Protein AF-A0A844IBN2-F1 (afdb_monomer_lite)

Foldseek 3Di:
DDPPPPPPPLPFQVLLVQALVQLVVLQVDDFPPPDPPGPQRAAPQQSVVVNVLSVVLCVVCPNLQARWHWDADPVNHIKIKGADPVQRKIWIWIRDSDPVAWIWIWMDGDPDIDIDTNDDSVRSNVSSVVRPDNDDDD

Structure (mmCIF, N/CA/C/O backbone):
data_AF-A0A844IBN2-F1
#
_entry.id   AF-A0A844IBN2-F1
#
loop_
_atom_site.group_PDB
_atom_site.id
_atom_site.type_symbol
_atom_site.label_atom_id
_atom_site.label_alt_id
_atom_site.label_comp_id
_atom_site.label_asym_id
_atom_site.label_entity_id
_atom_site.label_seq_id
_atom_site.pdbx_PDB_ins_code
_atom_site.Cartn_x
_atom_site.Cartn_y
_atom_site.Cartn_z
_atom_site.occupancy
_atom_site.B_iso_or_equiv
_atom_site.auth_seq_id
_atom_site.auth_comp_id
_atom_site.auth_asym_id
_atom_site.auth_atom_id
_atom_site.pdbx_PDB_model_num
ATOM 1 N N . MET A 1 1 ? -5.456 45.562 3.716 1.00 38.81 1 MET A N 1
ATOM 2 C CA . MET A 1 1 ? -5.813 44.454 4.624 1.00 38.81 1 MET A CA 1
ATOM 3 C C . MET A 1 1 ? -5.183 43.211 4.020 1.00 38.81 1 MET A C 1
ATOM 5 O O . MET A 1 1 ? -5.652 42.753 2.989 1.00 38.81 1 MET A O 1
ATOM 9 N N . VAL A 1 2 ? -4.017 42.802 4.520 1.00 38.44 2 VAL A N 1
ATOM 10 C CA . VAL A 1 2 ? -3.266 41.671 3.958 1.00 38.44 2 VAL A CA 1
ATOM 11 C C . VAL A 1 2 ? -3.759 40.437 4.695 1.00 38.44 2 VAL A C 1
ATOM 13 O O . VAL A 1 2 ? -3.659 40.385 5.919 1.00 38.44 2 VAL A O 1
ATOM 16 N N . ALA A 1 3 ? -4.380 39.500 3.983 1.00 40.94 3 ALA A N 1
ATOM 17 C CA . ALA A 1 3 ? -4.759 38.229 4.573 1.00 40.94 3 ALA A CA 1
ATOM 18 C C . ALA A 1 3 ? -3.467 37.484 4.929 1.00 40.94 3 ALA A C 1
ATOM 20 O O . ALA A 1 3 ? -2.757 37.004 4.046 1.00 40.94 3 ALA A O 1
ATOM 21 N N . ASN A 1 4 ? -3.146 37.436 6.222 1.00 39.56 4 ASN A N 1
ATOM 22 C CA . ASN A 1 4 ? -2.160 36.511 6.754 1.00 39.56 4 ASN A CA 1
ATOM 23 C C . ASN A 1 4 ? -2.723 35.103 6.561 1.00 39.56 4 ASN A C 1
ATOM 25 O O . ASN A 1 4 ? -3.490 34.609 7.383 1.00 39.56 4 ASN A O 1
ATOM 29 N N . PHE A 1 5 ? -2.363 34.469 5.449 1.00 41.38 5 PHE A N 1
ATOM 30 C CA . PHE A 1 5 ? -2.434 33.024 5.349 1.00 41.38 5 PHE A CA 1
ATOM 31 C C . PHE A 1 5 ? -1.366 32.476 6.289 1.00 41.38 5 PHE A C 1
ATOM 33 O O . PHE A 1 5 ? -0.191 32.377 5.936 1.00 41.38 5 PHE A O 1
ATOM 40 N N . GLU A 1 6 ? -1.771 32.154 7.515 1.00 43.28 6 GLU A N 1
ATOM 41 C CA . GLU A 1 6 ? -1.034 31.189 8.312 1.00 43.28 6 GLU A CA 1
ATOM 42 C C . GLU A 1 6 ? -1.001 29.899 7.497 1.00 43.28 6 GLU A C 1
ATOM 44 O O . GLU A 1 6 ? -1.976 29.147 7.438 1.00 43.28 6 GLU A O 1
ATOM 49 N N . ILE A 1 7 ? 0.129 29.653 6.833 1.00 44.25 7 ILE A N 1
ATOM 50 C CA . ILE A 1 7 ? 0.504 28.312 6.412 1.00 44.25 7 ILE A CA 1
ATOM 51 C C . ILE A 1 7 ? 0.682 27.555 7.722 1.00 44.25 7 ILE A C 1
ATOM 53 O O . ILE A 1 7 ? 1.767 27.493 8.303 1.00 44.25 7 ILE A O 1
ATOM 57 N N . THR A 1 8 ? -0.424 27.029 8.238 1.00 43.41 8 THR A N 1
ATOM 58 C CA . THR A 1 8 ? -0.398 25.964 9.218 1.00 43.41 8 THR A CA 1
ATOM 59 C C . THR A 1 8 ? 0.512 24.926 8.589 1.00 43.41 8 THR A C 1
ATOM 61 O O . THR A 1 8 ? 0.200 24.390 7.527 1.00 43.41 8 THR A O 1
ATOM 64 N N . LYS A 1 9 ? 1.689 24.699 9.185 1.00 46.16 9 LYS A N 1
ATOM 65 C CA . LYS A 1 9 ? 2.464 23.485 8.937 1.00 46.16 9 LYS A CA 1
ATOM 66 C C . LYS A 1 9 ? 1.470 22.348 9.123 1.00 46.16 9 LYS A C 1
ATOM 68 O O . LYS A 1 9 ? 1.172 21.994 10.264 1.00 46.16 9 LYS A O 1
ATOM 73 N N . LEU A 1 10 ? 0.890 21.849 8.033 1.00 53.94 10 LEU A N 1
ATOM 74 C CA . LEU A 1 10 ? 0.048 20.668 8.063 1.00 53.94 10 LEU A CA 1
ATOM 75 C C . LEU A 1 10 ? 0.941 19.607 8.685 1.00 53.94 10 LEU A C 1
ATOM 77 O O . LEU A 1 10 ? 1.960 19.236 8.100 1.00 53.94 10 LEU A O 1
ATOM 81 N N . LYS A 1 11 ? 0.643 19.228 9.934 1.00 73.12 11 LYS A N 1
ATOM 82 C CA . LYS A 1 11 ? 1.391 18.181 10.620 1.00 73.12 11 LYS A CA 1
ATOM 83 C C . LYS A 1 11 ? 1.309 16.972 9.712 1.00 73.12 11 LYS A C 1
ATOM 85 O O . LYS A 1 11 ? 0.214 16.475 9.462 1.00 73.12 11 LYS A O 1
ATOM 90 N N . VAL A 1 12 ? 2.444 16.564 9.159 1.00 82.50 12 VAL A N 1
ATOM 91 C CA . VAL A 1 12 ? 2.482 15.401 8.284 1.00 82.50 12 VAL A CA 1
ATOM 92 C C . VAL A 1 12 ? 1.935 14.222 9.082 1.00 82.50 12 VAL A C 1
ATOM 94 O O . VAL A 1 12 ? 2.307 14.047 10.245 1.00 82.50 12 VAL A O 1
ATOM 97 N N . ASN A 1 13 ? 1.007 13.469 8.493 1.00 93.31 13 ASN A N 1
ATOM 98 C CA . ASN A 1 13 ? 0.434 12.314 9.169 1.00 93.31 13 ASN A CA 1
ATOM 99 C C . ASN A 1 13 ? 1.579 11.330 9.528 1.00 93.31 13 ASN A C 1
ATOM 101 O O . ASN A 1 13 ? 2.341 10.938 8.638 1.00 93.31 13 ASN A O 1
ATOM 105 N N . PRO A 1 14 ? 1.728 10.925 10.803 1.00 94.94 14 PRO A N 1
ATOM 106 C CA . PRO A 1 14 ? 2.832 10.065 11.227 1.00 94.94 14 PRO A CA 1
ATOM 107 C C . PRO A 1 14 ? 2.770 8.668 10.595 1.00 94.94 14 PRO A C 1
ATOM 109 O O . PRO A 1 14 ? 3.809 8.088 10.291 1.00 94.94 14 PRO A O 1
ATOM 112 N N . ASN A 1 15 ? 1.572 8.141 10.328 1.00 96.62 15 ASN A N 1
ATOM 113 C CA . ASN A 1 15 ? 1.398 6.863 9.641 1.00 96.62 15 ASN A CA 1
ATOM 114 C C . ASN A 1 15 ? 1.931 6.923 8.211 1.00 96.62 15 ASN A C 1
ATOM 116 O O . ASN A 1 15 ? 2.597 5.984 7.779 1.00 96.62 15 ASN A O 1
ATOM 120 N N . PHE A 1 16 ? 1.680 8.022 7.493 1.00 96.44 16 PHE A N 1
ATOM 121 C CA . PHE A 1 16 ? 2.264 8.235 6.171 1.00 96.44 16 PHE A CA 1
ATOM 122 C C . PHE A 1 16 ? 3.793 8.256 6.251 1.00 96.44 16 PHE A C 1
ATOM 124 O O . PHE A 1 16 ? 4.438 7.520 5.512 1.00 96.44 16 PHE A O 1
ATOM 131 N N . GLN A 1 17 ? 4.375 9.015 7.188 1.00 96.12 17 GLN A N 1
ATOM 132 C CA . GLN A 1 17 ? 5.835 9.068 7.355 1.00 96.12 17 GLN A CA 1
ATOM 133 C C . GLN A 1 17 ? 6.442 7.688 7.613 1.00 96.12 17 GLN A C 1
ATOM 135 O O . GLN A 1 17 ? 7.439 7.333 6.992 1.00 96.12 17 GLN A O 1
ATOM 140 N N . ILE A 1 18 ? 5.834 6.901 8.503 1.00 96.56 18 ILE A N 1
ATOM 141 C CA . ILE A 1 18 ? 6.307 5.552 8.828 1.00 96.56 18 ILE A CA 1
ATOM 142 C C . ILE A 1 18 ? 6.168 4.621 7.618 1.00 96.56 18 ILE A C 1
ATOM 144 O O . ILE A 1 18 ? 7.102 3.892 7.302 1.00 96.56 18 ILE A O 1
ATOM 148 N N . THR A 1 19 ? 5.024 4.657 6.930 1.00 97.00 19 THR A N 1
ATOM 149 C CA . THR A 1 19 ? 4.769 3.828 5.738 1.00 97.00 19 THR A CA 1
ATOM 150 C C . THR A 1 19 ? 5.770 4.152 4.631 1.00 97.00 19 THR A C 1
ATOM 152 O O . THR A 1 19 ? 6.355 3.253 4.039 1.00 97.00 19 THR A O 1
ATOM 155 N N . PHE A 1 20 ? 6.010 5.441 4.391 1.00 96.50 20 PHE A N 1
ATOM 156 C CA . PHE A 1 20 ? 6.949 5.909 3.382 1.00 96.50 20 PHE A CA 1
ATOM 157 C C . PHE A 1 20 ? 8.397 5.561 3.741 1.00 96.50 20 PHE A C 1
ATOM 159 O O . PHE A 1 20 ? 9.138 5.089 2.890 1.00 96.50 20 PHE A O 1
ATOM 166 N N . LYS A 1 21 ? 8.796 5.722 5.010 1.00 95.31 21 LYS A N 1
ATOM 167 C CA . LYS A 1 21 ? 10.131 5.325 5.477 1.00 95.31 21 LYS A CA 1
ATOM 168 C C . LYS A 1 21 ? 10.386 3.836 5.239 1.00 95.31 21 LYS A C 1
ATOM 170 O O . LYS A 1 21 ? 11.421 3.489 4.693 1.00 95.31 21 LYS A O 1
ATOM 175 N N . ARG A 1 22 ? 9.425 2.975 5.584 1.00 94.00 22 ARG A N 1
ATOM 176 C CA . ARG A 1 22 ? 9.527 1.520 5.371 1.00 94.00 22 ARG A CA 1
ATOM 177 C C . ARG A 1 22 ? 9.667 1.138 3.903 1.00 94.00 22 ARG A C 1
ATOM 179 O O . ARG A 1 22 ? 10.344 0.165 3.596 1.00 94.00 22 ARG A O 1
ATOM 186 N N . LEU A 1 23 ? 9.039 1.891 3.000 1.00 94.94 23 LEU A N 1
ATOM 187 C CA . LEU A 1 23 ? 9.240 1.701 1.566 1.00 94.94 23 LEU A CA 1
ATOM 188 C C . LEU A 1 23 ? 10.692 1.992 1.173 1.00 94.94 23 LEU A C 1
ATOM 190 O O . LEU A 1 23 ? 11.272 1.221 0.419 1.00 94.94 23 LEU A O 1
ATOM 194 N N . LEU A 1 24 ? 11.277 3.075 1.691 1.00 93.25 24 LEU A N 1
ATOM 195 C CA . LEU A 1 24 ? 12.671 3.425 1.407 1.00 93.25 24 LEU A CA 1
ATOM 196 C C . LEU A 1 24 ? 13.652 2.415 2.013 1.00 93.25 24 LEU A C 1
ATOM 198 O O . LEU A 1 24 ? 14.613 2.048 1.351 1.00 93.25 24 LEU A O 1
ATOM 202 N N . GLU A 1 25 ? 13.370 1.894 3.209 1.00 91.19 25 GLU A N 1
ATOM 203 C CA . GLU A 1 25 ? 14.182 0.845 3.849 1.00 91.19 25 GLU A CA 1
ATOM 204 C C . GLU A 1 25 ? 14.321 -0.412 2.962 1.00 91.19 25 GLU A C 1
ATOM 206 O O . GLU A 1 25 ? 15.357 -1.065 2.998 1.00 91.19 25 GLU A O 1
ATOM 211 N N . LEU A 1 26 ? 13.338 -0.727 2.100 1.00 88.56 26 LEU A N 1
ATOM 212 C CA . LEU A 1 26 ? 13.450 -1.838 1.136 1.00 88.56 26 LEU A CA 1
ATOM 213 C C . LEU A 1 26 ? 14.504 -1.603 0.048 1.00 88.56 26 LEU A C 1
ATOM 215 O O . LEU A 1 26 ? 14.942 -2.558 -0.582 1.00 88.56 26 LEU A O 1
ATOM 219 N N . THR A 1 27 ? 14.869 -0.348 -0.206 1.00 84.62 27 THR A N 1
ATOM 220 C CA . THR A 1 27 ? 15.891 0.030 -1.197 1.00 84.62 27 THR A CA 1
ATOM 221 C C . THR A 1 27 ? 17.299 0.068 -0.604 1.00 84.62 27 THR A C 1
ATOM 223 O O . THR A 1 27 ? 18.271 0.155 -1.345 1.00 84.62 27 THR A O 1
ATOM 226 N N . GLU A 1 28 ? 17.402 0.002 0.725 1.00 80.69 28 GLU A N 1
ATOM 227 C CA . GLU A 1 28 ? 18.658 0.040 1.481 1.00 80.69 28 GLU A CA 1
ATOM 228 C C . GLU A 1 28 ? 19.146 -1.365 1.875 1.00 80.69 28 GLU A C 1
ATOM 230 O O . GLU A 1 28 ? 20.179 -1.488 2.530 1.00 80.69 28 GLU A O 1
ATOM 235 N N . LEU A 1 29 ? 18.414 -2.423 1.500 1.00 69.50 29 LEU A N 1
ATOM 236 C CA . LEU A 1 29 ? 18.838 -3.803 1.725 1.00 69.50 29 LEU A CA 1
ATOM 237 C C . LEU A 1 29 ? 20.062 -4.095 0.847 1.00 69.50 29 LEU A C 1
ATOM 239 O O . LEU A 1 29 ? 19.966 -4.184 -0.376 1.00 69.50 29 LEU A O 1
ATOM 243 N N . GLU A 1 30 ? 21.232 -4.209 1.472 1.00 59.75 30 GLU A N 1
ATOM 244 C CA . GLU A 1 30 ? 22.415 -4.722 0.790 1.00 59.75 30 GLU A CA 1
ATOM 245 C C . GLU A 1 30 ? 22.185 -6.212 0.485 1.00 59.75 30 GLU A C 1
ATOM 247 O O . GLU A 1 30 ? 21.690 -6.936 1.351 1.00 59.75 30 GLU A O 1
ATOM 252 N N . PRO A 1 31 ? 22.487 -6.688 -0.736 1.00 57.00 31 PRO A N 1
ATOM 253 C CA . PRO A 1 31 ? 22.440 -8.115 -1.011 1.00 57.00 31 PRO A CA 1
ATOM 254 C C . PRO A 1 31 ? 23.472 -8.806 -0.118 1.00 57.00 31 PRO A C 1
ATOM 256 O O . PRO A 1 31 ? 24.660 -8.481 -0.194 1.00 57.00 31 PRO A O 1
ATOM 259 N N . ASP A 1 32 ? 23.027 -9.742 0.722 1.00 54.09 32 ASP A N 1
ATOM 260 C CA . ASP A 1 32 ? 23.937 -10.609 1.465 1.00 54.09 32 ASP A CA 1
ATOM 261 C C . ASP A 1 32 ? 24.749 -11.405 0.432 1.00 54.09 32 ASP A C 1
ATOM 263 O O . ASP A 1 32 ? 24.232 -12.276 -0.260 1.00 54.09 32 ASP A O 1
ATOM 267 N N . LEU 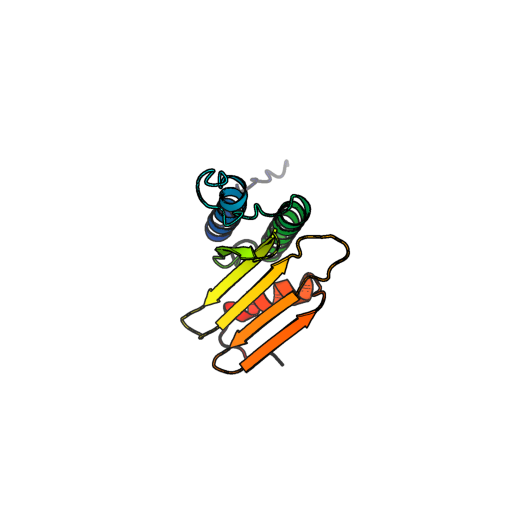A 1 33 ? 26.030 -11.053 0.279 1.00 51.88 33 LEU A N 1
ATOM 268 C CA . LEU A 1 33 ? 26.943 -11.617 -0.729 1.00 51.88 33 LEU A CA 1
ATOM 269 C C . LEU A 1 33 ? 27.259 -13.111 -0.508 1.00 51.88 33 LEU A C 1
ATOM 271 O O . LEU A 1 33 ? 27.987 -13.693 -1.312 1.00 51.88 33 LEU A O 1
ATOM 275 N N . ASP A 1 34 ? 26.742 -13.700 0.573 1.00 54.59 34 ASP A N 1
ATOM 276 C CA . ASP A 1 34 ? 27.058 -15.049 1.047 1.00 54.59 34 ASP A CA 1
ATOM 277 C C . ASP A 1 34 ? 25.906 -16.058 0.874 1.00 54.59 34 ASP A C 1
ATOM 279 O O . ASP A 1 34 ? 26.136 -17.254 1.064 1.00 54.59 34 ASP A O 1
ATOM 283 N N . ASP A 1 35 ? 24.704 -15.619 0.482 1.00 48.03 35 ASP A N 1
ATOM 284 C CA . ASP A 1 35 ? 23.578 -16.514 0.202 1.00 48.03 35 ASP A CA 1
ATOM 285 C C . ASP A 1 35 ? 23.337 -16.600 -1.315 1.00 48.03 35 ASP A C 1
ATOM 287 O O . ASP A 1 35 ? 22.995 -15.622 -1.978 1.00 48.03 35 ASP A O 1
ATOM 291 N N . ASP A 1 36 ? 23.482 -17.810 -1.871 1.00 50.28 36 ASP A N 1
ATOM 292 C CA . ASP A 1 36 ? 23.141 -18.166 -3.265 1.00 50.28 36 ASP A CA 1
ATOM 293 C C . ASP A 1 36 ? 21.643 -17.933 -3.599 1.00 50.28 36 ASP A C 1
ATOM 295 O O . ASP A 1 36 ? 21.213 -18.099 -4.745 1.00 50.28 36 ASP A O 1
ATOM 299 N N . ASP A 1 37 ? 20.841 -17.545 -2.605 1.00 52.53 37 ASP A N 1
ATOM 300 C CA . ASP A 1 37 ? 19.493 -17.025 -2.771 1.00 52.53 37 ASP A CA 1
ATOM 301 C C . ASP A 1 37 ? 19.587 -15.522 -3.067 1.00 52.53 37 ASP A C 1
ATOM 303 O O . ASP A 1 37 ? 19.637 -14.701 -2.155 1.00 52.53 37 ASP A O 1
ATOM 307 N N . GLU A 1 38 ? 19.608 -15.159 -4.355 1.00 53.25 38 GLU A N 1
ATOM 308 C CA . GLU A 1 38 ? 19.562 -13.769 -4.829 1.00 53.25 38 GLU A CA 1
ATOM 309 C C . GLU A 1 38 ? 18.465 -12.980 -4.081 1.00 53.25 38 GLU A C 1
ATOM 311 O O . GLU A 1 38 ? 17.281 -13.036 -4.431 1.00 53.25 38 GLU A O 1
ATOM 316 N N . LEU A 1 39 ? 18.849 -12.225 -3.045 1.00 54.78 39 LEU A N 1
ATOM 317 C CA . LEU A 1 39 ? 18.008 -11.216 -2.407 1.00 54.78 39 LEU A CA 1
ATOM 318 C C . LEU A 1 39 ? 17.661 -10.183 -3.483 1.00 54.78 39 LEU A C 1
ATOM 320 O O . LEU A 1 39 ? 18.428 -9.271 -3.790 1.00 54.78 39 LEU A O 1
ATOM 324 N N . LEU A 1 40 ? 16.512 -10.386 -4.128 1.00 66.50 40 LEU A N 1
ATOM 325 C CA . LEU A 1 40 ? 16.044 -9.540 -5.215 1.00 66.50 40 LEU A CA 1
ATOM 326 C C . LEU A 1 40 ? 15.746 -8.150 -4.659 1.00 66.50 40 LEU A C 1
ATOM 328 O O . LEU A 1 40 ? 14.726 -7.942 -4.021 1.00 66.50 40 LEU A O 1
ATOM 332 N N . ASN A 1 41 ? 16.591 -7.166 -4.931 1.00 81.81 41 ASN A N 1
ATOM 333 C CA . ASN A 1 41 ? 16.225 -5.780 -4.657 1.00 81.81 41 ASN A CA 1
ATOM 334 C C . ASN A 1 41 ? 14.931 -5.403 -5.402 1.00 81.81 41 ASN A C 1
ATOM 336 O O . ASN A 1 41 ? 14.674 -5.910 -6.505 1.00 81.81 41 ASN A O 1
ATOM 340 N N . PRO A 1 42 ? 14.089 -4.519 -4.834 1.00 89.81 42 PRO A N 1
ATOM 341 C CA . PRO A 1 42 ? 12.946 -4.017 -5.572 1.00 89.81 42 PRO A CA 1
ATOM 342 C C . PRO A 1 42 ? 13.441 -3.271 -6.814 1.00 89.81 42 PRO A C 1
ATOM 344 O O . PRO A 1 42 ? 14.402 -2.508 -6.759 1.00 89.81 42 PRO A O 1
ATOM 347 N N . SER A 1 43 ? 12.772 -3.469 -7.947 1.00 91.94 43 SER A N 1
ATOM 348 C CA . SER A 1 43 ? 13.098 -2.715 -9.162 1.00 91.94 43 SER A CA 1
ATOM 349 C C . SER A 1 43 ? 12.863 -1.212 -8.984 1.00 91.94 43 SER A C 1
ATOM 351 O O . SER A 1 43 ? 11.885 -0.800 -8.352 1.00 91.94 43 SER A O 1
ATOM 353 N N . ASP A 1 44 ? 13.675 -0.392 -9.657 1.00 92.19 44 ASP A N 1
ATOM 354 C CA . ASP A 1 44 ? 13.498 1.068 -9.717 1.00 92.19 44 ASP A CA 1
ATOM 355 C C . ASP A 1 44 ? 12.080 1.467 -10.146 1.00 92.19 44 ASP A C 1
ATOM 357 O O . ASP A 1 44 ? 11.506 2.441 -9.649 1.00 92.19 44 ASP A O 1
ATOM 361 N N . TYR A 1 45 ? 11.493 0.688 -11.061 1.00 94.50 45 TYR A N 1
ATOM 362 C CA . TYR A 1 45 ? 10.117 0.867 -11.506 1.00 94.50 45 TYR A CA 1
ATOM 363 C C . TYR A 1 45 ? 9.123 0.674 -10.353 1.00 94.50 45 TYR A C 1
ATOM 365 O O . TYR A 1 45 ? 8.309 1.563 -10.093 1.00 94.50 45 TYR A O 1
ATOM 373 N N . ALA A 1 46 ? 9.206 -0.448 -9.630 1.00 95.69 46 ALA A N 1
ATOM 374 C CA . ALA A 1 46 ? 8.305 -0.732 -8.518 1.00 95.69 46 ALA A CA 1
ATOM 375 C C . ALA A 1 46 ? 8.437 0.304 -7.392 1.00 95.69 46 ALA A C 1
ATOM 377 O O . ALA A 1 46 ? 7.424 0.736 -6.837 1.00 95.69 46 ALA A O 1
ATOM 378 N N . VAL A 1 47 ? 9.663 0.745 -7.089 1.00 96.00 47 VAL A N 1
ATOM 379 C CA . VAL A 1 47 ? 9.930 1.813 -6.113 1.00 96.00 47 VAL A CA 1
ATOM 380 C C . VAL A 1 47 ? 9.270 3.119 -6.553 1.00 96.00 47 VAL A C 1
ATOM 382 O O . VAL A 1 47 ? 8.494 3.700 -5.794 1.00 96.00 47 VAL A O 1
ATOM 385 N N . SER A 1 48 ? 9.520 3.553 -7.791 1.00 96.75 48 SER A N 1
ATOM 386 C CA . SER A 1 48 ? 9.001 4.819 -8.324 1.00 96.75 48 SER A CA 1
ATOM 387 C C . SER A 1 48 ? 7.472 4.864 -8.312 1.00 96.75 48 SER A C 1
ATOM 389 O O . SER A 1 48 ? 6.885 5.831 -7.825 1.00 96.75 48 SER A O 1
ATOM 391 N N . VAL A 1 49 ? 6.821 3.788 -8.766 1.00 97.44 49 VAL A N 1
ATOM 392 C CA . VAL A 1 49 ? 5.354 3.675 -8.752 1.00 97.44 49 VAL A CA 1
ATOM 393 C C . VAL A 1 49 ? 4.809 3.639 -7.323 1.00 97.44 49 VAL A C 1
ATOM 395 O O . VAL A 1 49 ? 3.788 4.261 -7.036 1.00 97.44 49 VAL A O 1
ATOM 398 N N . SER A 1 50 ? 5.491 2.953 -6.402 1.00 97.94 50 SER A N 1
ATOM 399 C CA . SER A 1 50 ? 5.075 2.899 -4.994 1.00 97.94 50 SER A CA 1
ATOM 400 C C . SER A 1 50 ? 5.155 4.270 -4.320 1.00 97.94 50 SER A C 1
ATOM 402 O O . SER A 1 50 ? 4.239 4.644 -3.589 1.00 97.94 50 SER A O 1
ATOM 404 N N . ILE A 1 51 ? 6.216 5.038 -4.589 1.00 98.12 51 ILE A N 1
ATOM 405 C CA . ILE A 1 51 ? 6.379 6.412 -4.094 1.00 98.12 51 ILE A CA 1
ATOM 406 C C . ILE A 1 51 ? 5.243 7.294 -4.611 1.00 98.12 51 ILE A C 1
ATOM 408 O O . ILE A 1 51 ? 4.562 7.940 -3.812 1.00 98.12 51 ILE A O 1
ATOM 412 N N . GLU A 1 52 ? 5.013 7.291 -5.927 1.00 98.00 52 GLU A N 1
ATOM 413 C CA . GLU A 1 52 ? 3.960 8.090 -6.554 1.00 98.00 52 GLU A CA 1
ATOM 414 C C . GLU A 1 52 ? 2.586 7.764 -5.955 1.00 98.00 52 GLU A C 1
ATOM 416 O O . GLU A 1 52 ? 1.862 8.665 -5.522 1.00 98.00 52 GLU A O 1
ATOM 421 N N . LEU A 1 53 ? 2.260 6.474 -5.849 1.00 98.00 53 LEU A N 1
ATOM 422 C CA . LEU A 1 53 ? 0.995 6.007 -5.300 1.00 98.00 53 LEU A CA 1
ATOM 423 C C . LEU A 1 53 ? 0.806 6.436 -3.839 1.00 98.00 53 LEU A C 1
ATOM 425 O O . LEU A 1 53 ? -0.243 6.978 -3.491 1.00 98.00 53 LEU A O 1
ATOM 429 N N . LEU A 1 54 ? 1.809 6.243 -2.975 1.00 97.88 54 LEU A N 1
ATOM 430 C CA . LEU A 1 54 ? 1.726 6.666 -1.573 1.00 97.88 54 LEU A CA 1
ATOM 431 C C . LEU A 1 54 ? 1.549 8.183 -1.446 1.00 97.88 54 LEU A C 1
ATOM 433 O O . LEU A 1 54 ? 0.763 8.636 -0.612 1.00 97.88 54 LEU A O 1
ATOM 437 N N . THR A 1 55 ? 2.239 8.975 -2.272 1.00 97.44 55 THR A N 1
ATOM 438 C CA . THR A 1 55 ? 2.085 10.434 -2.293 1.00 97.44 55 THR A CA 1
ATOM 439 C C . THR A 1 55 ? 0.676 10.844 -2.721 1.00 97.44 55 THR A C 1
ATOM 441 O O . THR A 1 55 ? 0.065 11.672 -2.043 1.00 97.44 55 THR A O 1
ATOM 444 N N . GLN A 1 56 ? 0.132 10.254 -3.788 1.00 97.75 56 GLN A N 1
ATOM 445 C CA . GLN A 1 56 ? -1.225 10.542 -4.265 1.00 97.75 56 GLN A CA 1
ATOM 446 C C . GLN A 1 56 ? -2.289 10.152 -3.227 1.00 97.75 56 GLN A C 1
ATOM 448 O O . GLN A 1 56 ? -3.188 10.937 -2.922 1.00 97.75 56 GLN A O 1
ATOM 453 N N . LEU A 1 57 ? -2.156 8.975 -2.609 1.00 97.06 57 LEU A N 1
ATOM 454 C CA . LEU A 1 57 ? -3.061 8.527 -1.547 1.00 97.06 57 LEU A CA 1
ATOM 455 C C . LEU A 1 57 ? -2.984 9.427 -0.313 1.00 97.06 57 LEU A C 1
ATOM 457 O O . LEU A 1 57 ? -4.013 9.737 0.285 1.00 97.06 57 LEU A O 1
ATOM 461 N N . TYR A 1 58 ? -1.790 9.886 0.065 1.00 96.25 58 TYR A N 1
ATOM 462 C CA . TYR A 1 58 ? -1.634 10.826 1.171 1.00 96.25 58 TYR A CA 1
ATOM 463 C C . TYR A 1 58 ? -2.246 12.195 0.870 1.00 96.25 58 TYR A C 1
ATOM 465 O O . TYR A 1 58 ? -2.907 12.761 1.739 1.00 96.25 58 TYR A O 1
ATOM 473 N N . GLN A 1 59 ? -2.098 12.707 -0.353 1.00 95.75 59 GLN A N 1
ATOM 474 C CA . GLN A 1 59 ? -2.768 13.940 -0.775 1.00 95.75 59 GLN A CA 1
ATOM 475 C C . GLN A 1 59 ? -4.297 13.821 -0.680 1.00 95.75 59 GLN A C 1
ATOM 477 O O . GLN A 1 59 ? -4.952 14.775 -0.264 1.00 95.75 59 GLN A O 1
ATOM 482 N N . ALA A 1 60 ? -4.857 12.652 -1.007 1.00 94.81 60 ALA A N 1
ATOM 483 C CA . ALA A 1 60 ? -6.297 12.406 -0.957 1.00 94.81 60 ALA A CA 1
ATOM 484 C C . ALA A 1 60 ? -6.836 12.128 0.464 1.00 94.81 60 ALA A C 1
ATOM 486 O O . ALA A 1 60 ? -7.923 12.586 0.815 1.00 94.81 60 ALA A O 1
ATOM 487 N N . LEU A 1 61 ? -6.107 11.370 1.291 1.00 94.44 61 LEU A N 1
ATOM 488 C CA . LEU A 1 61 ? -6.550 10.948 2.632 1.00 94.44 61 LEU A CA 1
ATOM 489 C C . LEU A 1 61 ? -6.149 11.933 3.740 1.00 94.44 61 LEU A C 1
ATOM 491 O O . LEU A 1 61 ? -6.816 12.019 4.775 1.00 94.44 61 LEU A O 1
ATOM 495 N N . GLY A 1 62 ? -5.043 12.655 3.566 1.00 94.00 62 GLY A N 1
ATOM 496 C CA . GLY A 1 62 ? -4.491 13.576 4.554 1.00 94.00 62 GLY A CA 1
ATOM 497 C C . GLY A 1 62 ? -4.295 12.922 5.924 1.00 94.00 62 GLY A C 1
ATOM 498 O O . GLY A 1 62 ? -3.558 11.949 6.083 1.00 94.00 62 GLY A O 1
ATOM 499 N N . GLN A 1 63 ? -4.971 13.453 6.946 1.00 93.94 63 GLN A N 1
ATOM 500 C CA . GLN A 1 63 ? -4.879 12.929 8.315 1.00 93.94 63 GLN A CA 1
ATOM 501 C C . GLN A 1 63 ? -5.545 11.560 8.504 1.00 93.94 63 GLN A C 1
ATOM 503 O O . GLN A 1 63 ? -5.266 10.905 9.503 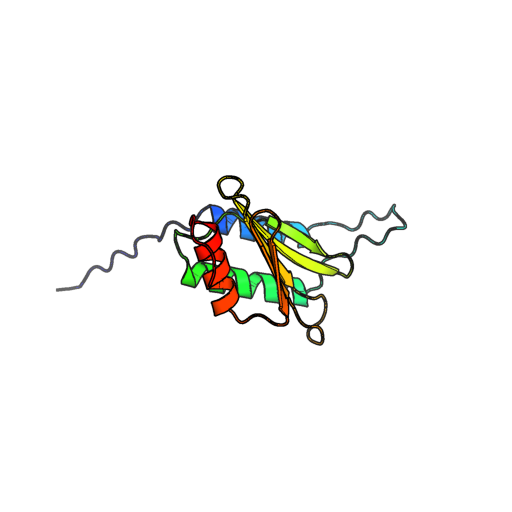1.00 93.94 63 GLN A O 1
ATOM 508 N N . LEU A 1 64 ? -6.370 11.103 7.560 1.00 93.12 64 LEU A N 1
ATOM 509 C CA . LEU A 1 64 ? -7.007 9.784 7.612 1.00 93.12 64 LEU A CA 1
ATOM 510 C C . LEU A 1 64 ? -6.113 8.664 7.068 1.00 93.12 64 LEU A C 1
ATOM 512 O O . LEU A 1 64 ? -6.540 7.514 7.045 1.00 93.12 64 LEU A O 1
ATOM 516 N N . PHE A 1 65 ? -4.888 8.974 6.630 1.00 95.56 65 PHE A N 1
ATOM 517 C CA . PHE A 1 65 ? -3.985 7.974 6.072 1.00 95.56 65 PHE A CA 1
ATOM 518 C C . PHE A 1 65 ? -3.691 6.853 7.099 1.00 95.56 65 PHE A C 1
ATOM 520 O O . PHE A 1 65 ? -3.170 7.137 8.191 1.00 95.56 65 PHE A O 1
ATOM 527 N N . PRO A 1 66 ? -4.019 5.583 6.785 1.00 95.75 66 PRO A N 1
ATOM 528 C CA . PRO A 1 66 ? -3.801 4.466 7.696 1.00 95.75 66 PRO A CA 1
ATOM 529 C C . PRO A 1 66 ? -2.331 4.037 7.715 1.00 95.75 66 PRO A C 1
ATOM 531 O O . PRO A 1 66 ? -1.598 4.204 6.741 1.00 95.75 66 PRO A O 1
ATOM 534 N N . LEU A 1 67 ? -1.891 3.454 8.832 1.00 96.44 67 LEU A N 1
ATOM 535 C CA . LEU A 1 67 ? -0.552 2.873 8.929 1.00 96.44 67 LEU A CA 1
ATOM 536 C C . LEU A 1 67 ? -0.432 1.669 7.999 1.00 96.44 67 LEU A C 1
ATOM 538 O O . LEU A 1 67 ? -1.186 0.706 8.130 1.00 96.44 67 LEU A O 1
ATOM 542 N N . GLY A 1 68 ? 0.528 1.746 7.083 1.00 96.44 68 GLY A N 1
ATOM 543 C CA . GLY A 1 68 ? 0.873 0.685 6.158 1.00 96.44 68 GLY A CA 1
ATOM 544 C C . GLY A 1 68 ? 2.268 0.121 6.400 1.00 96.44 68 GLY A C 1
ATOM 545 O O . GLY A 1 68 ? 3.070 0.606 7.211 1.00 96.44 68 GLY A O 1
ATOM 546 N N . PHE A 1 69 ? 2.542 -0.939 5.661 1.00 95.06 69 PHE A N 1
ATOM 547 C CA . PHE A 1 69 ? 3.805 -1.652 5.616 1.00 95.06 69 PHE A CA 1
ATOM 548 C C . PHE A 1 69 ? 4.135 -1.949 4.159 1.00 95.06 69 PHE A C 1
ATOM 550 O O . PHE A 1 69 ? 3.246 -1.996 3.309 1.00 95.06 69 PHE A O 1
ATOM 557 N N . SER A 1 70 ? 5.408 -2.171 3.881 1.00 94.75 70 SER A N 1
ATOM 558 C CA . SER A 1 70 ? 5.887 -2.564 2.565 1.00 94.75 70 SER A CA 1
ATOM 559 C C . SER A 1 70 ? 6.778 -3.785 2.702 1.00 94.75 70 SER A C 1
ATOM 561 O O . SER A 1 70 ? 7.513 -3.908 3.682 1.00 94.75 70 SER A O 1
ATOM 563 N N . ASN A 1 71 ? 6.715 -4.689 1.732 1.00 92.69 71 ASN A N 1
ATOM 564 C CA . ASN A 1 71 ? 7.706 -5.747 1.589 1.00 92.69 71 ASN A CA 1
ATOM 565 C C . ASN A 1 71 ? 8.027 -6.006 0.119 1.00 92.69 71 ASN A C 1
ATOM 567 O O . ASN A 1 71 ? 7.288 -5.605 -0.785 1.00 92.69 71 ASN A O 1
ATOM 571 N N . LEU A 1 72 ? 9.150 -6.680 -0.086 1.00 91.44 72 LEU A N 1
ATOM 572 C CA . LEU A 1 72 ? 9.565 -7.173 -1.381 1.00 91.44 72 LEU A CA 1
ATOM 573 C C . LEU A 1 72 ? 8.622 -8.291 -1.848 1.00 91.44 72 LEU A C 1
ATOM 575 O O . LEU A 1 72 ? 8.332 -9.236 -1.112 1.00 91.44 72 LEU A O 1
ATOM 579 N N . GLU A 1 73 ? 8.149 -8.196 -3.087 1.00 87.69 73 GLU A N 1
ATOM 580 C CA . GLU A 1 73 ? 7.514 -9.321 -3.764 1.00 87.69 73 GLU A CA 1
ATOM 581 C C . GLU A 1 73 ? 8.580 -10.204 -4.413 1.00 87.69 73 GLU A C 1
ATOM 583 O O . GLU A 1 73 ? 9.580 -9.706 -4.921 1.00 87.69 73 GLU A O 1
ATOM 588 N N . SER A 1 74 ? 8.340 -11.516 -4.437 1.00 78.50 74 SER A N 1
ATOM 589 C CA . SER A 1 74 ? 9.304 -12.556 -4.829 1.00 78.50 74 SER A CA 1
ATOM 590 C C . SER A 1 74 ? 9.943 -12.413 -6.216 1.00 78.50 74 SER A C 1
ATOM 592 O O . SER A 1 74 ? 10.799 -13.214 -6.562 1.00 78.50 74 SER A O 1
ATOM 594 N N . ARG A 1 75 ? 9.503 -11.471 -7.055 1.00 82.69 75 ARG A N 1
ATOM 595 C CA . ARG A 1 75 ? 10.065 -11.209 -8.386 1.00 82.69 75 ARG A CA 1
ATOM 596 C C . ARG A 1 75 ? 10.651 -9.799 -8.517 1.00 82.69 75 ARG A C 1
ATOM 598 O O . ARG A 1 75 ? 10.755 -9.316 -9.637 1.00 82.69 75 ARG A O 1
ATOM 605 N N . GLY A 1 76 ? 10.968 -9.113 -7.416 1.00 85.56 76 GLY A N 1
ATOM 606 C CA . GLY A 1 76 ? 11.481 -7.732 -7.437 1.00 85.56 76 GLY A CA 1
ATOM 607 C C . GLY A 1 76 ? 10.389 -6.652 -7.505 1.00 85.56 76 GLY A C 1
ATOM 608 O O . GLY A 1 76 ? 10.667 -5.487 -7.805 1.00 85.56 76 GLY A O 1
ATOM 609 N N . GLY A 1 77 ? 9.127 -7.033 -7.285 1.00 93.44 77 GLY A N 1
ATOM 610 C CA . GLY A 1 77 ? 8.015 -6.097 -7.104 1.00 93.44 77 GLY A CA 1
ATOM 611 C C . GLY A 1 77 ? 7.910 -5.609 -5.657 1.00 93.44 77 GLY A C 1
ATOM 612 O O . GLY A 1 77 ? 8.714 -5.975 -4.804 1.00 93.44 77 GLY A O 1
ATOM 613 N N . ILE A 1 78 ? 6.880 -4.821 -5.354 1.00 96.06 78 ILE A N 1
ATOM 614 C CA . ILE A 1 78 ? 6.616 -4.326 -3.995 1.00 96.06 78 ILE A CA 1
ATOM 615 C C . ILE A 1 78 ? 5.170 -4.631 -3.619 1.00 96.06 78 ILE A C 1
ATOM 617 O O . ILE A 1 78 ? 4.256 -4.370 -4.400 1.00 96.06 78 ILE A O 1
ATOM 621 N N . ASN A 1 79 ? 4.942 -5.144 -2.410 1.00 97.19 79 ASN A N 1
ATOM 622 C CA . ASN A 1 79 ? 3.609 -5.132 -1.816 1.00 97.19 79 ASN A CA 1
ATOM 623 C C . ASN A 1 79 ? 3.501 -3.976 -0.826 1.00 97.19 79 ASN A C 1
ATOM 625 O O . ASN A 1 79 ? 4.317 -3.869 0.085 1.00 97.19 79 ASN A O 1
ATOM 629 N N . LEU A 1 80 ? 2.457 -3.163 -0.961 1.00 98.12 80 LEU A N 1
ATOM 630 C CA . LEU A 1 80 ? 2.022 -2.199 0.046 1.00 98.12 80 LEU A CA 1
ATOM 631 C C . LEU A 1 80 ? 0.820 -2.791 0.782 1.00 98.12 80 LEU A C 1
ATOM 633 O O . LEU A 1 80 ? -0.153 -3.188 0.145 1.00 98.12 80 LEU A O 1
ATOM 637 N N . ILE A 1 81 ? 0.890 -2.900 2.104 1.00 98.19 81 ILE A N 1
ATOM 638 C CA . ILE A 1 81 ? -0.061 -3.660 2.918 1.00 98.19 81 ILE A CA 1
ATOM 639 C C . ILE A 1 81 ? -0.591 -2.777 4.043 1.00 98.19 81 ILE A C 1
ATOM 641 O O . ILE A 1 81 ? 0.176 -2.179 4.796 1.00 98.19 81 ILE A O 1
ATOM 645 N N . TRP A 1 82 ? -1.906 -2.773 4.214 1.00 97.81 82 TRP A N 1
ATOM 646 C CA . TRP A 1 82 ? -2.594 -2.169 5.343 1.00 97.81 82 TRP A CA 1
ATOM 647 C C . TRP A 1 82 ? -3.517 -3.195 5.978 1.00 97.81 82 TRP A C 1
ATOM 649 O O . TRP A 1 82 ? -4.259 -3.892 5.290 1.00 97.81 82 TRP A O 1
ATOM 659 N N . THR A 1 83 ? -3.498 -3.273 7.303 1.00 96.50 83 THR A N 1
ATOM 660 C CA . THR A 1 83 ? -4.354 -4.187 8.059 1.00 96.50 83 THR A CA 1
ATOM 661 C C . THR A 1 83 ? -5.099 -3.431 9.143 1.00 96.50 83 THR A C 1
ATOM 663 O 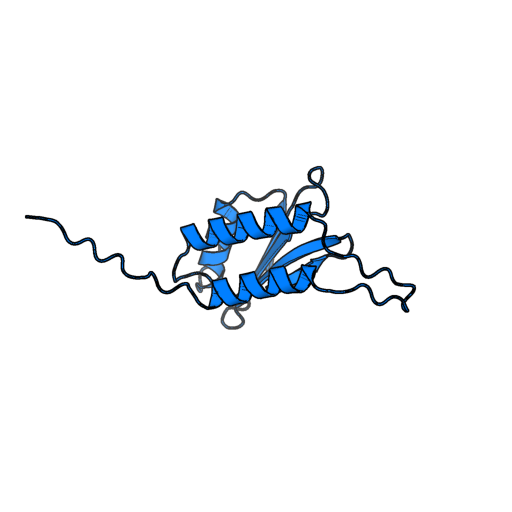O . THR A 1 83 ? -4.626 -2.428 9.679 1.00 96.50 83 THR A O 1
ATOM 666 N N . ASN A 1 84 ? -6.287 -3.920 9.475 1.00 95.06 84 ASN A N 1
ATOM 667 C CA . ASN A 1 84 ? -7.052 -3.446 10.610 1.00 95.06 84 ASN A CA 1
ATOM 668 C C . ASN A 1 84 ? -7.596 -4.641 11.385 1.00 95.06 84 ASN A C 1
ATOM 670 O O . ASN A 1 84 ? -8.638 -5.200 11.046 1.00 95.06 84 ASN A O 1
ATOM 674 N N . GLN A 1 85 ? -6.885 -5.006 12.452 1.00 91.88 85 GLN A N 1
ATOM 675 C CA . GLN A 1 85 ? -7.220 -6.154 13.298 1.00 91.88 85 GLN A CA 1
ATOM 676 C C . GLN A 1 85 ? -8.586 -6.012 13.976 1.00 91.88 85 GLN A C 1
ATOM 678 O O . GLN A 1 85 ? -9.257 -7.011 14.205 1.00 91.88 85 GLN A O 1
ATOM 683 N N . LYS A 1 86 ? -9.031 -4.781 14.269 1.00 91.81 86 LYS A N 1
ATOM 684 C CA . LYS A 1 86 ? -10.328 -4.541 14.917 1.00 91.81 86 LYS A CA 1
ATOM 685 C C . LYS A 1 86 ? -11.501 -5.019 14.058 1.00 91.81 86 LYS A C 1
ATOM 687 O O . LYS A 1 86 ? -12.506 -5.451 14.610 1.00 91.81 86 LYS A O 1
ATOM 692 N N . PHE A 1 87 ? -11.382 -4.898 12.738 1.00 91.38 87 PHE A N 1
ATOM 693 C CA . PHE A 1 87 ? -12.434 -5.262 11.786 1.00 91.38 87 PHE A CA 1
ATOM 694 C C . PHE A 1 87 ? -12.084 -6.505 10.955 1.00 91.38 87 PHE A C 1
ATOM 696 O O . PHE A 1 87 ? -12.787 -6.780 9.990 1.00 91.38 87 PHE A O 1
ATOM 703 N N . ASP A 1 88 ? -10.986 -7.191 11.294 1.00 93.44 88 ASP A N 1
ATOM 704 C CA . ASP A 1 88 ? -10.360 -8.260 10.504 1.00 93.44 88 ASP A CA 1
ATOM 705 C C . ASP A 1 88 ? -10.275 -7.951 8.997 1.00 93.44 88 ASP A C 1
ATOM 707 O O . ASP A 1 88 ? -10.715 -8.722 8.143 1.00 93.44 88 ASP A O 1
ATOM 711 N N . LYS A 1 89 ? -9.723 -6.775 8.666 1.00 95.50 89 LYS A N 1
ATOM 712 C CA . LYS A 1 89 ? -9.569 -6.315 7.279 1.00 95.50 89 LYS A CA 1
ATOM 713 C C . LYS A 1 89 ? -8.117 -6.236 6.843 1.00 95.50 89 LYS A C 1
ATOM 715 O O . LYS A 1 89 ? -7.241 -5.853 7.621 1.00 95.50 89 LYS A O 1
ATOM 720 N N . GLU A 1 90 ? -7.889 -6.499 5.564 1.00 96.81 90 GLU A N 1
ATOM 721 C CA . GLU A 1 90 ? -6.620 -6.259 4.883 1.00 96.81 90 GLU A CA 1
ATOM 722 C C . GLU A 1 90 ? -6.863 -5.589 3.531 1.00 96.81 90 GLU A C 1
ATOM 724 O O . GLU A 1 90 ? -7.809 -5.926 2.824 1.00 96.81 90 GLU A O 1
ATOM 729 N N . VAL A 1 91 ? -5.978 -4.664 3.173 1.00 97.94 91 VAL A N 1
ATOM 730 C CA . VAL A 1 91 ? -5.822 -4.119 1.826 1.00 97.94 91 VAL A CA 1
ATOM 731 C C . VAL A 1 91 ? -4.362 -4.297 1.431 1.00 97.94 91 VAL A C 1
ATOM 733 O O . VAL A 1 91 ? -3.463 -3.881 2.161 1.00 97.94 91 VAL A O 1
ATOM 736 N N . ARG A 1 92 ? -4.113 -4.906 0.275 1.00 98.06 92 ARG A N 1
ATOM 737 C CA . ARG A 1 92 ? -2.778 -5.130 -0.275 1.00 98.06 92 ARG A CA 1
ATOM 738 C C . ARG A 1 92 ? -2.730 -4.673 -1.720 1.00 98.06 92 ARG A C 1
ATOM 740 O O . ARG A 1 92 ? -3.518 -5.118 -2.545 1.00 98.06 92 ARG A O 1
ATOM 747 N N . ILE A 1 93 ? -1.755 -3.841 -2.039 1.00 98.06 93 ILE A N 1
ATOM 748 C CA . ILE A 1 93 ? -1.469 -3.413 -3.400 1.00 98.06 93 ILE A CA 1
ATOM 749 C C . ILE A 1 93 ? -0.176 -4.082 -3.823 1.00 98.06 93 ILE A C 1
ATOM 751 O O . ILE A 1 93 ? 0.850 -3.908 -3.172 1.00 98.06 93 ILE A O 1
ATOM 755 N N . LYS A 1 94 ? -0.224 -4.835 -4.915 1.00 97.56 94 LYS A N 1
ATOM 756 C CA . LYS A 1 94 ? 0.954 -5.404 -5.557 1.00 97.56 94 LYS A CA 1
ATOM 757 C C . LYS A 1 94 ? 1.377 -4.490 -6.695 1.00 97.56 94 LYS A C 1
ATOM 759 O O . LYS A 1 94 ? 0.682 -4.399 -7.709 1.00 97.56 94 LYS A O 1
ATOM 764 N N . VAL A 1 95 ? 2.519 -3.842 -6.524 1.00 97.25 95 VAL A N 1
ATOM 765 C CA . VAL A 1 95 ? 3.202 -3.073 -7.560 1.00 97.25 95 VAL A CA 1
ATOM 766 C C . VAL A 1 95 ? 4.159 -4.017 -8.294 1.00 97.25 95 VAL A C 1
ATOM 768 O O . VAL A 1 95 ? 4.983 -4.678 -7.652 1.00 97.25 95 VAL A O 1
ATOM 771 N N . PRO A 1 96 ? 4.036 -4.156 -9.623 1.00 95.69 96 PRO A N 1
ATOM 772 C CA . PRO A 1 96 ? 4.822 -5.126 -10.363 1.00 95.69 96 PRO A CA 1
ATOM 773 C C . PRO A 1 96 ? 6.267 -4.658 -10.568 1.00 95.69 96 PRO A C 1
ATOM 775 O O . PRO A 1 96 ? 6.562 -3.470 -10.520 1.00 95.69 96 PRO A O 1
ATOM 778 N N . VAL A 1 97 ? 7.155 -5.613 -10.857 1.00 94.56 97 VAL A N 1
ATOM 779 C CA . VAL A 1 97 ? 8.582 -5.377 -11.149 1.00 94.56 97 VAL A CA 1
ATOM 780 C C . VAL A 1 97 ? 8.826 -4.652 -12.485 1.00 94.56 97 VAL A C 1
ATOM 782 O O . VAL A 1 97 ? 9.844 -3.995 -12.668 1.00 94.56 97 VAL A O 1
ATOM 785 N N . LEU A 1 98 ? 7.899 -4.749 -13.443 1.00 93.69 98 LEU A N 1
ATOM 786 C CA . LEU A 1 98 ? 8.063 -4.190 -14.788 1.00 93.69 98 LEU A CA 1
ATOM 787 C C . LEU A 1 98 ? 6.811 -3.423 -15.232 1.00 93.69 98 LEU A C 1
ATOM 789 O O . LEU A 1 98 ? 5.702 -3.855 -14.912 1.00 93.69 98 LEU A O 1
ATOM 793 N N . PRO A 1 99 ? 6.960 -2.369 -16.060 1.00 92.75 99 PRO A N 1
ATOM 794 C CA . PRO A 1 99 ? 5.841 -1.567 -16.567 1.00 92.75 99 PRO A CA 1
ATOM 795 C C . PRO A 1 99 ? 4.902 -2.321 -17.511 1.00 92.75 99 PRO A C 1
ATOM 797 O O . PRO A 1 99 ? 3.784 -1.882 -17.759 1.00 92.75 99 PRO A O 1
ATOM 800 N N . THR A 1 100 ? 5.347 -3.448 -18.064 1.00 94.12 100 THR A N 1
ATOM 801 C CA . THR A 1 100 ? 4.537 -4.307 -18.938 1.00 94.12 100 THR A CA 1
ATOM 802 C C . THR A 1 100 ? 3.622 -5.255 -18.164 1.00 94.12 100 THR A C 1
ATOM 804 O O . THR A 1 100 ? 2.778 -5.915 -18.768 1.00 94.12 100 THR A O 1
ATOM 807 N N . LEU A 1 101 ? 3.783 -5.347 -16.842 1.00 93.19 101 LEU A N 1
ATOM 808 C CA . LEU A 1 101 ? 2.974 -6.188 -15.968 1.00 93.19 101 LEU A CA 1
ATOM 809 C C . LEU A 1 101 ? 1.900 -5.345 -15.274 1.00 93.19 101 LEU A C 1
ATOM 811 O O . LEU A 1 101 ? 2.124 -4.191 -14.923 1.00 93.19 101 LEU A O 1
ATOM 815 N N . ALA A 1 102 ? 0.735 -5.943 -15.034 1.00 93.44 102 ALA A N 1
ATOM 816 C CA . ALA A 1 102 ? -0.335 -5.291 -14.290 1.00 93.44 102 ALA A CA 1
ATOM 817 C C . ALA A 1 102 ? -0.105 -5.413 -12.777 1.00 93.44 102 ALA A C 1
ATOM 819 O O . ALA A 1 102 ? 0.223 -6.490 -12.270 1.00 93.44 102 ALA A O 1
ATOM 820 N N . GLY A 1 103 ? -0.320 -4.311 -12.057 1.00 95.88 103 GLY A N 1
ATOM 821 C CA . GLY A 1 103 ? -0.471 -4.341 -10.606 1.00 95.88 103 GLY A CA 1
ATOM 822 C C . GLY A 1 103 ? -1.827 -4.910 -10.195 1.00 95.88 103 GLY A C 1
ATOM 823 O O . GLY A 1 103 ? -2.715 -5.113 -11.027 1.00 95.88 103 GLY A O 1
ATOM 824 N N . SER A 1 104 ? -2.008 -5.149 -8.902 1.00 97.75 104 SER A N 1
ATOM 825 C CA . SER A 1 104 ? -3.288 -5.628 -8.376 1.00 97.75 104 SER A CA 1
ATOM 826 C C . SER A 1 104 ? -3.613 -5.031 -7.018 1.00 97.75 104 SER A C 1
ATOM 828 O O . SER A 1 104 ? -2.719 -4.772 -6.217 1.00 97.75 104 SER A O 1
ATOM 830 N N . LEU A 1 105 ? -4.901 -4.886 -6.741 1.00 98.25 105 LEU A N 1
ATOM 831 C CA . LEU A 1 105 ? -5.446 -4.562 -5.432 1.00 98.25 105 LEU A CA 1
ATOM 832 C C . LEU A 1 105 ? -6.170 -5.796 -4.904 1.00 98.25 105 LEU A C 1
ATOM 834 O O . LEU A 1 105 ? -7.116 -6.277 -5.514 1.00 98.25 105 LEU A O 1
ATOM 838 N N . TYR A 1 106 ? -5.706 -6.304 -3.776 1.00 97.69 106 TYR A N 1
ATOM 839 C CA . TYR A 1 106 ? -6.358 -7.343 -3.001 1.00 97.69 106 TYR A CA 1
ATOM 840 C C . TYR A 1 106 ? -6.969 -6.711 -1.757 1.00 97.69 106 TYR A C 1
ATOM 842 O O . TYR A 1 106 ? -6.317 -5.903 -1.092 1.00 97.69 106 TYR A O 1
ATOM 850 N N . TYR A 1 107 ? -8.183 -7.104 -1.403 1.00 95.94 107 TYR A N 1
ATOM 851 C CA . TYR A 1 107 ? -8.729 -6.812 -0.085 1.00 95.94 107 TYR A CA 1
ATOM 852 C C . TYR A 1 107 ? -9.446 -8.020 0.493 1.00 95.94 107 TYR A C 1
ATOM 854 O O . TYR A 1 107 ? -10.003 -8.842 -0.232 1.00 95.94 107 TYR A O 1
ATOM 862 N N . ARG A 1 108 ? -9.410 -8.120 1.821 1.00 95.50 108 ARG A N 1
ATOM 863 C CA . ARG A 1 108 ? -10.018 -9.200 2.599 1.00 95.50 108 ARG A CA 1
ATOM 864 C C . ARG A 1 108 ? -10.796 -8.626 3.767 1.00 95.50 108 ARG A C 1
ATOM 866 O O . ARG A 1 108 ? -10.312 -7.699 4.419 1.00 95.50 108 ARG A O 1
ATOM 873 N N . LYS A 1 109 ? -11.948 -9.222 4.060 1.00 92.75 109 LYS A N 1
ATOM 874 C CA . LYS A 1 109 ? -12.640 -9.113 5.345 1.00 92.75 109 LYS A CA 1
ATOM 875 C C . LYS A 1 109 ? -13.065 -10.509 5.778 1.00 92.75 109 LYS A C 1
ATOM 877 O O . LYS A 1 109 ? -13.709 -11.204 4.997 1.00 92.75 109 LYS A O 1
ATOM 882 N N . ASP A 1 110 ? -12.725 -10.908 6.999 1.00 89.38 110 ASP A N 1
ATOM 883 C CA . ASP A 1 110 ? -13.044 -12.247 7.501 1.00 89.38 110 ASP A CA 1
ATOM 884 C C . ASP A 1 110 ? -12.532 -13.329 6.515 1.00 89.38 110 ASP A C 1
ATOM 886 O O . ASP A 1 110 ? -11.345 -13.364 6.173 1.00 89.38 110 ASP A O 1
ATOM 890 N N . ASN A 1 111 ? -13.421 -14.175 5.992 1.00 89.25 111 ASN A N 1
ATOM 891 C CA . ASN A 1 111 ? -13.088 -15.222 5.018 1.00 89.25 111 ASN A CA 1
ATOM 892 C C . ASN A 1 111 ? -13.361 -14.823 3.558 1.00 89.25 111 ASN A C 1
ATOM 894 O O . ASN A 1 111 ? -13.181 -15.643 2.658 1.00 89.25 111 ASN A O 1
ATOM 898 N N . GLU A 1 112 ? -13.807 -13.593 3.311 1.00 92.81 112 GLU A N 1
ATOM 899 C CA . GLU A 1 112 ? -14.122 -13.094 1.975 1.00 92.81 112 GLU A CA 1
ATOM 900 C C . GLU A 1 112 ? -12.979 -12.231 1.447 1.00 92.81 112 GLU A C 1
ATOM 902 O O . GLU A 1 112 ? -12.385 -11.428 2.172 1.00 92.81 112 GLU A O 1
ATOM 907 N N . SER A 1 113 ? -12.660 -12.402 0.166 1.00 94.50 113 SER A N 1
ATOM 908 C CA . SER A 1 113 ? -11.603 -11.636 -0.484 1.00 94.50 113 SER A CA 1
ATOM 909 C C . SER A 1 113 ? -11.924 -11.351 -1.937 1.00 94.50 113 SER A C 1
ATOM 911 O O . SER A 1 113 ? -12.618 -12.128 -2.593 1.00 94.50 113 SER A O 1
ATOM 913 N N . GLU A 1 114 ? -11.362 -10.260 -2.437 1.00 95.94 114 GLU A N 1
ATOM 914 C CA . GLU A 1 114 ? -11.466 -9.865 -3.831 1.00 95.94 114 GLU A CA 1
ATOM 915 C C . GLU A 1 114 ? -10.100 -9.439 -4.365 1.00 95.94 114 GLU A C 1
ATOM 917 O O . GLU A 1 114 ? -9.233 -8.962 -3.625 1.00 95.94 114 GLU A O 1
ATOM 922 N N . LEU A 1 115 ? -9.917 -9.630 -5.670 1.00 97.12 115 LEU A N 1
ATOM 923 C CA . LEU A 1 115 ? -8.729 -9.229 -6.401 1.00 97.12 115 LEU A CA 1
ATOM 924 C C . LEU A 1 115 ? -9.136 -8.407 -7.622 1.00 97.12 115 LEU A C 1
ATOM 926 O O . LEU A 1 115 ? -9.779 -8.911 -8.542 1.00 97.12 115 LEU A O 1
ATOM 930 N N . ILE A 1 116 ? -8.682 -7.161 -7.657 1.00 97.62 116 ILE A N 1
ATOM 931 C CA . ILE A 1 116 ? -8.854 -6.245 -8.778 1.00 97.62 116 ILE A CA 1
ATOM 932 C C . ILE A 1 116 ? -7.518 -6.136 -9.509 1.00 97.62 116 ILE A C 1
ATOM 934 O O . ILE A 1 116 ? -6.516 -5.684 -8.949 1.00 97.62 116 ILE A O 1
ATOM 938 N N . ASN A 1 117 ? -7.502 -6.541 -10.776 1.00 97.12 117 ASN A N 1
ATOM 939 C CA . ASN A 1 117 ? -6.346 -6.356 -11.649 1.00 97.12 117 ASN A CA 1
ATOM 940 C C . ASN A 1 117 ? -6.333 -4.931 -12.203 1.00 97.12 117 ASN A C 1
ATOM 942 O O . ASN A 1 117 ? -7.372 -4.430 -12.626 1.00 97.12 117 ASN A O 1
ATOM 946 N N . ASN A 1 118 ? -5.151 -4.317 -12.247 1.00 95.50 118 ASN A N 1
ATOM 947 C CA . ASN A 1 118 ? -4.941 -2.947 -12.715 1.00 95.50 118 ASN A CA 1
ATOM 948 C C . ASN A 1 118 ? -5.914 -1.929 -12.070 1.00 95.50 118 ASN A C 1
ATOM 950 O O . ASN A 1 118 ? -6.705 -1.299 -12.778 1.00 95.50 118 ASN A O 1
ATOM 954 N N . PRO A 1 119 ? -5.902 -1.803 -10.729 1.00 96.75 119 PRO A N 1
ATOM 955 C CA . PRO A 1 119 ? -6.838 -0.946 -10.012 1.00 96.75 119 PRO A CA 1
ATOM 956 C C . PRO A 1 119 ? -6.617 0.531 -10.351 1.00 96.75 119 PRO A C 1
ATOM 958 O O . PRO A 1 119 ? -5.484 0.986 -10.511 1.00 96.75 119 PRO A O 1
ATOM 961 N N . SER A 1 120 ? -7.699 1.305 -10.395 1.00 96.81 120 SER A N 1
ATOM 962 C CA . SER A 1 120 ? -7.607 2.763 -10.431 1.00 96.81 120 SER A CA 1
ATOM 963 C C . SER A 1 120 ? -7.185 3.324 -9.067 1.00 96.81 120 SER A C 1
ATOM 965 O O . SER A 1 120 ? -7.381 2.692 -8.025 1.00 96.81 120 SER A O 1
ATOM 967 N N . LEU A 1 121 ? -6.658 4.553 -9.053 1.00 96.25 121 LEU A N 1
ATOM 968 C CA . LEU A 1 121 ? -6.344 5.257 -7.804 1.00 96.25 121 LEU A CA 1
ATOM 969 C C . LEU A 1 121 ? -7.578 5.394 -6.895 1.00 96.25 121 LEU A C 1
ATOM 971 O O . LEU A 1 121 ? -7.459 5.252 -5.681 1.00 96.25 121 LEU A O 1
ATOM 975 N N . ASP A 1 122 ? -8.761 5.631 -7.474 1.00 96.88 122 ASP A N 1
ATOM 976 C CA . ASP A 1 122 ? -10.009 5.739 -6.711 1.00 96.88 122 ASP A CA 1
ATOM 977 C C . ASP A 1 122 ? -10.374 4.408 -6.038 1.00 96.88 122 ASP A C 1
ATOM 979 O O . ASP A 1 122 ? -10.667 4.393 -4.848 1.00 96.88 122 ASP A O 1
ATOM 983 N N . GLN A 1 123 ? -10.242 3.270 -6.730 1.00 96.81 123 GLN A N 1
ATOM 984 C CA . GLN A 1 123 ? -10.493 1.953 -6.124 1.00 96.81 123 GLN A CA 1
ATOM 985 C C . GLN A 1 123 ? -9.573 1.688 -4.925 1.00 96.81 123 GLN A C 1
ATOM 987 O O . GLN A 1 123 ? -10.015 1.177 -3.891 1.00 96.81 123 GLN A O 1
ATOM 992 N N . VAL A 1 124 ? -8.301 2.081 -5.030 1.00 97.31 124 VAL A N 1
ATOM 993 C CA . VAL A 1 124 ? -7.353 1.991 -3.914 1.00 97.31 124 VAL A CA 1
ATOM 994 C C . VAL A 1 124 ? -7.765 2.918 -2.768 1.00 97.31 124 VAL A C 1
ATOM 996 O O . VAL A 1 124 ? -7.823 2.487 -1.615 1.00 97.31 124 VAL A O 1
ATOM 999 N N . TYR A 1 125 ? -8.085 4.175 -3.071 1.00 96.56 125 TYR A N 1
ATOM 1000 C CA . TYR A 1 125 ? -8.524 5.161 -2.087 1.00 96.56 125 TYR A CA 1
ATOM 1001 C C . TYR A 1 125 ? -9.771 4.697 -1.320 1.00 96.56 125 TYR A C 1
ATOM 1003 O O . TYR A 1 125 ? -9.766 4.696 -0.086 1.00 96.56 125 TYR A O 1
ATOM 1011 N N . GLN A 1 126 ? -10.808 4.238 -2.028 1.00 95.81 126 GLN A N 1
ATOM 1012 C CA . GLN A 1 126 ? -12.038 3.730 -1.415 1.00 95.81 126 GLN A CA 1
ATOM 1013 C C . GLN A 1 126 ? -11.762 2.511 -0.531 1.00 95.81 126 GLN A C 1
ATOM 1015 O O . GLN A 1 126 ? -12.318 2.405 0.563 1.00 95.81 126 GLN A O 1
ATOM 1020 N N . SER A 1 127 ? -10.852 1.627 -0.949 1.00 96.06 127 SER A N 1
ATOM 1021 C CA . SER A 1 127 ? -10.453 0.461 -0.153 1.00 96.06 127 SER A CA 1
ATOM 1022 C C . SER A 1 127 ? -9.758 0.866 1.150 1.00 96.06 127 SER A C 1
ATOM 1024 O O . SER A 1 127 ? -10.046 0.305 2.208 1.00 96.06 127 SER A O 1
ATOM 1026 N N . LEU A 1 128 ? -8.890 1.883 1.117 1.00 96.12 128 LEU A N 1
ATOM 1027 C CA . LEU A 1 128 ? -8.242 2.402 2.325 1.00 96.12 128 LEU A CA 1
ATOM 1028 C C . LEU A 1 128 ? -9.210 3.147 3.249 1.00 96.12 128 LEU A C 1
ATOM 1030 O O . LEU A 1 128 ? -9.101 3.012 4.467 1.00 96.12 128 LEU A O 1
ATOM 1034 N N . LEU A 1 129 ? -10.188 3.881 2.711 1.00 94.50 129 LEU A N 1
ATOM 1035 C CA . LEU A 1 129 ? -11.269 4.437 3.532 1.00 94.50 129 LEU A CA 1
ATOM 1036 C C . LEU A 1 129 ? -12.083 3.325 4.196 1.00 94.50 129 LEU A C 1
ATOM 1038 O O . LEU A 1 129 ? -12.357 3.371 5.397 1.00 94.50 129 LEU A O 1
ATOM 1042 N N . TRP A 1 130 ? -12.455 2.307 3.421 1.00 94.44 130 TRP A N 1
ATOM 1043 C CA . TRP A 1 130 ? -13.228 1.171 3.900 1.00 94.44 130 TRP A CA 1
ATOM 1044 C C . TRP A 1 130 ? -12.515 0.404 5.019 1.00 94.44 130 TRP A C 1
ATOM 1046 O O . TRP A 1 130 ? -13.177 0.011 5.989 1.00 94.44 130 TRP A O 1
ATOM 1056 N N . LEU A 1 131 ? -11.190 0.244 4.926 1.00 94.38 131 LEU A N 1
ATOM 1057 C CA . LEU A 1 131 ? -10.343 -0.413 5.927 1.00 94.38 131 LEU A CA 1
ATOM 1058 C C . LEU A 1 131 ? -10.555 0.158 7.341 1.00 94.38 131 LEU A C 1
ATOM 1060 O O . LEU A 1 131 ? -10.488 -0.570 8.333 1.00 94.38 131 LEU A O 1
ATOM 1064 N N . SER A 1 132 ? -10.825 1.460 7.452 1.00 87.69 132 SER A N 1
ATOM 1065 C CA . SER A 1 132 ? -11.029 2.151 8.731 1.00 87.69 132 SER A CA 1
ATOM 1066 C C . SER A 1 132 ? -12.482 2.167 9.218 1.00 87.69 132 SER A C 1
ATOM 1068 O O . SER A 1 132 ? -12.757 2.705 10.290 1.00 87.69 132 SER A O 1
ATOM 1070 N N . THR A 1 133 ? -13.418 1.578 8.474 1.00 86.94 133 THR A N 1
ATOM 1071 C CA . THR A 1 133 ? -14.849 1.549 8.821 1.00 86.94 133 THR A CA 1
ATOM 1072 C C . THR A 1 133 ? -15.328 0.132 9.117 1.00 86.94 133 THR A C 1
ATOM 1074 O O . THR A 1 133 ? -14.718 -0.834 8.677 1.00 86.94 133 THR A O 1
ATOM 1077 N N . ASP A 1 134 ? -16.475 -0.009 9.780 1.00 78.88 134 ASP A N 1
ATOM 1078 C CA . ASP A 1 134 ? -17.153 -1.307 9.953 1.00 78.88 134 ASP A CA 1
ATOM 1079 C C . ASP A 1 134 ? -18.036 -1.690 8.741 1.00 78.88 134 ASP A C 1
ATOM 1081 O O . ASP A 1 134 ? -18.766 -2.677 8.734 1.00 78.88 134 ASP A O 1
ATOM 1085 N N . LYS A 1 135 ? -18.000 -0.896 7.664 1.00 73.81 135 LYS A N 1
ATOM 1086 C CA . LYS A 1 135 ? -18.874 -1.117 6.507 1.00 73.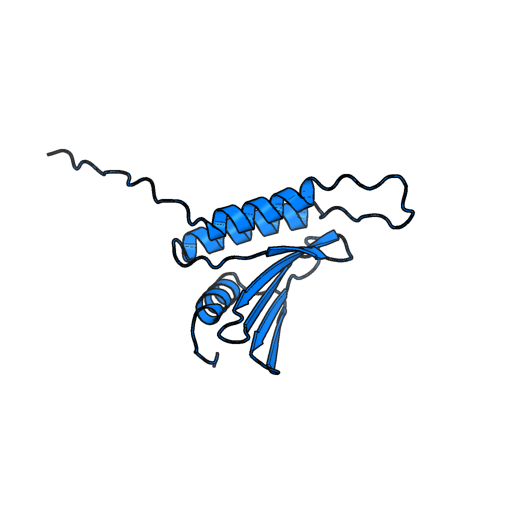81 135 LYS A CA 1
ATOM 1087 C C . LYS A 1 135 ? -18.500 -2.394 5.748 1.00 73.81 135 LYS A C 1
ATOM 1089 O O . LYS A 1 135 ? -17.343 -2.825 5.757 1.00 73.81 135 LYS A O 1
ATOM 1094 N N . VAL A 1 136 ? -19.485 -2.971 5.069 1.00 63.12 136 VAL A N 1
ATOM 1095 C CA . VAL A 1 136 ? -19.324 -3.976 4.005 1.00 63.12 136 VAL A CA 1
ATOM 1096 C C . VAL A 1 136 ? -19.249 -3.210 2.672 1.00 63.12 136 VAL A C 1
ATOM 1098 O O . VAL A 1 136 ? -19.950 -2.205 2.538 1.00 63.12 136 VAL A O 1
ATOM 1101 N N . ILE A 1 137 ? -18.355 -3.592 1.750 1.00 60.69 137 ILE A N 1
ATOM 1102 C CA . ILE A 1 137 ? -18.317 -2.999 0.395 1.00 60.69 137 ILE A CA 1
ATOM 1103 C C . ILE A 1 137 ? -19.462 -3.638 -0.405 1.00 60.69 137 ILE A C 1
ATOM 1105 O O . ILE A 1 137 ? -19.613 -4.855 -0.343 1.00 60.69 137 ILE A O 1
ATOM 1109 N N . TYR A 1 138 ? -20.280 -2.821 -1.075 1.00 45.00 138 TYR A N 1
ATOM 1110 C CA . TYR A 1 138 ? -21.337 -3.258 -1.997 1.00 45.00 138 TYR A CA 1
ATOM 1111 C C . TYR A 1 138 ? -20.903 -3.024 -3.437 1.00 45.00 138 TYR A C 1
ATOM 1113 O O . TYR A 1 138 ? -20.265 -1.968 -3.665 1.00 45.00 138 TYR A O 1
#

Secondary structure (DSSP, 8-state):
-------------HHHHHHHHHHHHTTS----TT-SS---PPPHHHHHHHHHHHHHHHHHHGGGPPPEEEEEETTTEEEEEEEEGGGTEEEEEEE-SSTTSPPEEEEEETTEEEEEES--HHHHHHHHHHHTSSPPP-

Radius of gyration: 17.11 Å; chains: 1; bounding box: 48×63×34 Å

Sequence (138 aa):
MVANFEITKLKVNPNFQITFKRLLELTELEPDLDDDDELLNPSDYAVSVSIELLTQLYQALGQLFPLGFSNLESRGGINLIWTNQKFDKEVRIKVPVLPTLAGSLYYRKDNESELINNPSLDQVYQSLLWLSTDKVIY

pLDDT: mean 86.0, std 17.54, range [38.44, 98.25]

=== Feature glossary ===
The record interleaves many kinds of information about one protein. Here is each kind framed as the question it answers.

Q: What known structures does this most resemble?
A: Structural nearest neighbors (via Foldseek easy-search vs the PDB). Reported per hit: target PDB id, E-value, and alignment TM-score. A TM-score above ~0.5 is the conventional threshold for 'same fold'.

Q: Where is each backbone atom in 3D?
A: The mmCIF table is the protein's shape written out atom by atom. For each backbone N, Cα, C, and carbonyl O, it records an (x, y, z) coordinate triple in Å plus the residue type, chain letter, and residue number.

Q: What are the backbone torsion angles?
A: The φ/ψ torsion pair specifies the backbone conformation at each residue. φ rotates about the N–Cα bond, ψ about the Cα–C bond. Steric clashes forbid most of the (φ, ψ) plane — the allowed regions (α-helix basin, β-sheet basin, left-handed helix) are the Ramachandran-allowed regions.

Q: Which residues are buried vs exposed?
A: Solvent-accessible surface area (SASA) is the area in Å² traced out by the centre of a 1.4 Å probe sphere (a water molecule) rolled over the protein's van der Waals surface (Shrake–Rupley / Lee–Richards construction). Buried residues have near-zero SASA; fully exposed residues can exceed 200 Å². The total SASA scales roughly with the number of surface residues.

Q: How confident is the AlphaFold model at each residue?
A: pLDDT is the predicted lDDT-Cα score: AlphaFold's confidence that the local environment of each residue (all inter-atomic distances within 15 Å) is correctly placed. It is a per-residue number between 0 and 100, with higher meaning more reliable.

Q: What does the local fold look like, residue by residue?
A: 3Di is Foldseek's structural alphabet. Each residue is assigned one of twenty discrete states based on how its Cα sits relative to its spatial (not sequential) neighbors. Aligning 3Di strings finds structural homologs roughly as well as full 3D superposition, but orders of magnitude faster.

Q: How big and how compact is the whole molecule?
A: Radius of gyration (Rg) is the root-mean-square distance of Cα atoms from their centroid — a single number for overall size and compactness. A globular domain of N residues has Rg ≈ 2.2·N^0.38 Å; an extended or disordered chain has a much larger Rg. The Cα contact count is the number of residue pairs whose Cα atoms are within 8 Å and are more than four positions apart in sequence — a standard proxy for tertiary packing density. The bounding box is the smallest axis-aligned box enclosing all Cα atoms.

Q: Which residues are in helices, strands, or loops?
A: DSSP 8-state secondary structure assigns each residue one of H (α-helix), G (3₁₀-helix), I (π-helix), E (extended β-strand), B (isolated β-bridge), T (hydrogen-bonded turn), S (bend), or '-' (coil). The assignment is computed from backbone hydrogen-bond geometry via the Kabsch–Sander algorithm.

Q: How mobile is each atom in the crystal?
A: Crystallographic B-factors measure how much each atom's electron density is smeared out, in Å². They rise in mobile loops and surface residues and fall in the buried interior. In AlphaFold models this column is repurposed to hold pLDDT instead.

Q: What if only a Cα trace is available?
A: P-SEA three-state annotation labels each residue as helix, strand, or coil based purely on the geometry of the Cα trace. It serves as a fallback when the full backbone (and thus DSSP) is unavailable.

Q: What family and function is it annotated with?
A: Database cross-references. InterPro integrates a dozen domain/family signature databases into unified entries with residue-range hits. GO terms attach function/process/location labels with evidence codes. CATH codes position the fold in a four-level structural taxonomy. Organism is the NCBI-taxonomy species name.

Q: Are the domains correctly placed relative to each other?
A: Predicted Aligned Error (PAE) is an AlphaFold confidence matrix: entry (i, j) is the expected error in the position of residue j, in ångströms, when the prediction is superimposed on the true structure at residue i. Low PAE within a block of residues means that block is internally rigid and well-predicted; high PAE between two blocks means their relative placement is uncertain even if each block individually is confident.

Q: What do the diagnostic plots show?
A: Three diagnostic plots accompany the record. The Cα contact map visualizes the tertiary structure as a 2D adjacency matrix (8 Å cutoff, sequence-local contacts suppressed). The Ramachandran plot shows the distribution of backbone (φ, ψ) torsions, with points in the α and β basins reflecting secondary structure content. The PAE plot shows AlphaFold's inter-residue confidence as a color matrix.

Q: What is the amino-acid chain?
A: Primary structure: the covalent order of the twenty standard amino acids along the backbone. Two proteins with the same sequence will (almost always) fold to the same structure; two with 30% identity often share a fold but not the details.

Q: What do the rendered images show?
A: The six renders are orthographic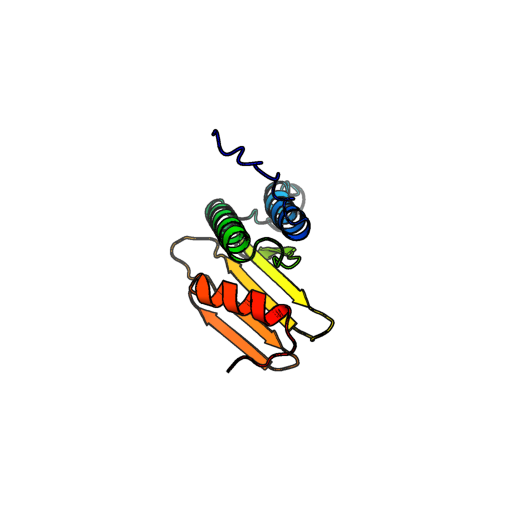 views along the three Cartesian axes in both directions. Representation (cartoon, sticks, or surface) and color sc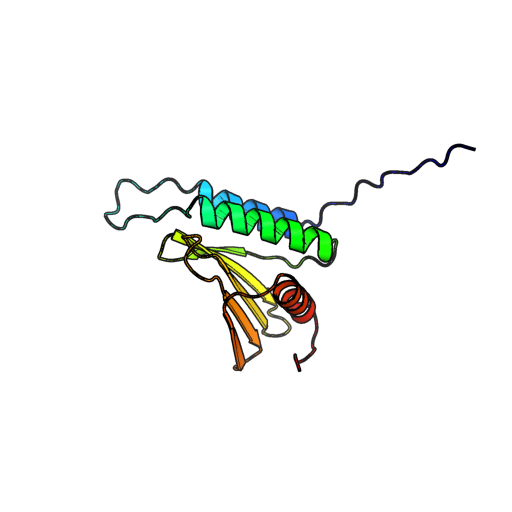heme (sequence-rainbow or by-chain) vary across proteins so the training set covers all the common visualization conventions.